Protein AF-A0A450Y8L3-F1 (afdb_monomer_lite)

Organism: NCBI:txid2126335

Sequence (41 aa):
MDNESILNNWLTKPKGKNQEMARPTPPINLSPEQDEMLHKI

Radius of gyration: 19.8 Å; chains: 1; bounding box: 33×16×52 Å

pLDDT: mean 75.3, std 10.47, range [57.5, 93.44]

Foldseek 3Di:
DCPVVVVCVVVPDDPPPPPPVPDPDPDDDDDPVRVCVVPVD

Structure (mmCIF, N/CA/C/O backbone):
data_AF-A0A450Y8L3-F1
#
_entry.id   AF-A0A450Y8L3-F1
#
loop_
_atom_site.group_PDB
_atom_site.id
_atom_site.type_symbol
_atom_site.label_atom_id
_atom_site.label_alt_id
_atom_site.label_comp_id
_atom_site.label_asym_id
_atom_site.label_entity_id
_atom_site.label_seq_id
_atom_site.pdbx_PDB_ins_code
_atom_site.Cartn_x
_atom_site.Cartn_y
_atom_site.Cartn_z
_atom_site.occupancy
_atom_site.B_iso_or_equiv
_atom_site.auth_seq_id
_atom_site.auth_comp_id
_atom_site.auth_asym_id
_atom_site.auth_atom_id
_atom_site.pdbx_PDB_model_num
ATOM 1 N N . MET A 1 1 ? 1.499 5.562 -39.272 1.00 57.50 1 MET A N 1
ATOM 2 C CA . MET A 1 1 ? 1.584 4.130 -38.898 1.00 57.50 1 MET A CA 1
ATOM 3 C C . MET A 1 1 ? 2.7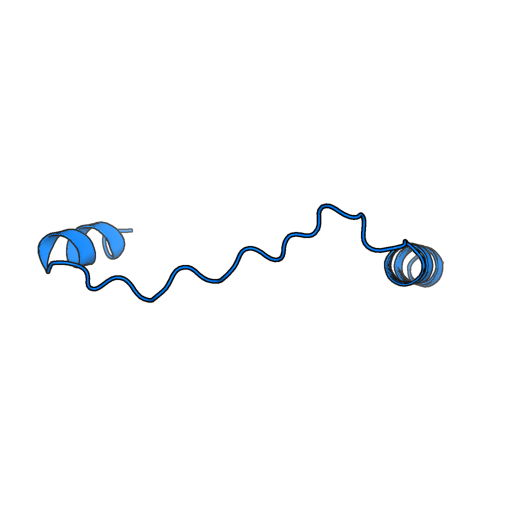01 4.019 -37.874 1.00 57.50 1 MET A C 1
ATOM 5 O O . MET A 1 1 ? 3.811 3.652 -38.224 1.00 57.50 1 MET A O 1
ATOM 9 N N . ASP A 1 2 ? 2.438 4.406 -36.625 1.00 61.56 2 ASP A N 1
ATOM 10 C CA . ASP A 1 2 ? 3.530 4.722 -35.683 1.00 61.56 2 ASP A CA 1
ATOM 11 C C . ASP A 1 2 ? 3.423 3.952 -34.358 1.00 61.56 2 ASP A C 1
ATOM 13 O O . ASP A 1 2 ? 4.312 4.029 -33.515 1.00 61.56 2 ASP A O 1
ATOM 17 N N . ASN A 1 3 ? 2.371 3.143 -34.188 1.00 67.44 3 ASN A N 1
ATOM 18 C CA . ASN A 1 3 ? 2.165 2.345 -32.977 1.00 67.44 3 ASN A CA 1
ATOM 19 C C . ASN A 1 3 ? 3.163 1.187 -32.853 1.00 67.44 3 ASN A C 1
ATOM 21 O O . ASN A 1 3 ? 3.651 0.923 -31.757 1.00 67.44 3 ASN A O 1
ATOM 25 N N . GLU A 1 4 ? 3.504 0.519 -33.958 1.00 69.19 4 GLU A N 1
ATOM 26 C CA . GLU A 1 4 ? 4.473 -0.585 -33.939 1.00 69.19 4 GLU A CA 1
ATOM 27 C C . GLU A 1 4 ? 5.890 -0.096 -33.628 1.00 69.19 4 GLU A C 1
ATOM 29 O O . GLU A 1 4 ? 6.608 -0.731 -32.862 1.00 69.19 4 GLU A O 1
ATOM 34 N N . SER A 1 5 ? 6.286 1.064 -34.159 1.00 71.38 5 SER A N 1
ATOM 35 C CA . SER A 1 5 ? 7.586 1.686 -33.873 1.00 71.38 5 SER A CA 1
ATOM 36 C C . SER A 1 5 ? 7.721 2.051 -32.391 1.00 71.38 5 SER A C 1
ATOM 38 O O . SER A 1 5 ? 8.727 1.736 -31.751 1.00 71.38 5 SER A O 1
ATOM 40 N N . ILE A 1 6 ? 6.666 2.637 -31.811 1.00 69.25 6 ILE A N 1
ATOM 41 C CA . ILE A 1 6 ? 6.616 2.966 -30.386 1.00 69.25 6 ILE A CA 1
ATOM 42 C C . ILE A 1 6 ? 6.711 1.687 -29.550 1.00 69.25 6 ILE A C 1
ATOM 44 O O . ILE A 1 6 ? 7.594 1.595 -28.700 1.00 69.25 6 ILE A O 1
ATOM 48 N N . LEU A 1 7 ? 5.871 0.679 -29.814 1.00 67.31 7 LEU A N 1
ATOM 49 C CA . LEU A 1 7 ? 5.889 -0.594 -29.083 1.00 67.31 7 LEU A CA 1
ATOM 50 C C . LEU A 1 7 ? 7.258 -1.282 -29.152 1.00 67.31 7 LEU A C 1
ATOM 52 O O . LEU A 1 7 ? 7.791 -1.685 -28.119 1.00 67.31 7 LEU A O 1
ATOM 56 N N . ASN A 1 8 ? 7.879 -1.333 -30.331 1.00 71.00 8 ASN A N 1
ATOM 57 C CA . ASN A 1 8 ? 9.213 -1.905 -30.498 1.00 71.00 8 ASN A CA 1
ATOM 58 C C . ASN A 1 8 ? 10.282 -1.127 -29.715 1.00 71.00 8 ASN A C 1
ATOM 60 O O . ASN A 1 8 ? 11.164 -1.737 -29.115 1.00 71.00 8 ASN A O 1
ATOM 64 N N . ASN A 1 9 ? 10.183 0.201 -29.629 1.00 70.56 9 ASN A N 1
ATOM 65 C CA . ASN A 1 9 ? 11.090 1.029 -28.831 1.00 70.56 9 ASN A CA 1
ATOM 66 C C . ASN A 1 9 ? 10.906 0.827 -27.312 1.00 70.56 9 ASN A C 1
ATOM 68 O O . ASN A 1 9 ? 11.857 0.983 -26.552 1.00 70.56 9 ASN A O 1
ATOM 72 N N . TRP A 1 10 ? 9.707 0.466 -26.845 1.00 67.00 10 TRP A N 1
ATOM 73 C CA . TRP A 1 10 ? 9.472 0.116 -25.437 1.00 67.00 10 TRP A CA 1
ATOM 74 C C . TRP A 1 10 ? 9.921 -1.311 -25.101 1.00 67.00 10 TRP A C 1
ATOM 76 O O . TRP A 1 10 ? 10.447 -1.526 -24.011 1.00 67.00 10 TRP A O 1
ATOM 86 N N . LEU A 1 11 ? 9.760 -2.266 -26.026 1.00 70.56 11 LEU A N 1
ATOM 87 C CA . LEU A 1 11 ? 10.192 -3.657 -25.835 1.00 70.56 11 LEU A CA 1
ATOM 88 C C . LEU A 1 11 ? 11.713 -3.843 -25.927 1.00 70.56 11 LEU A 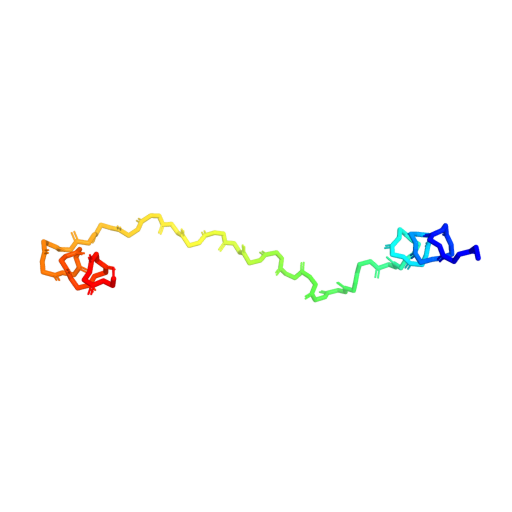C 1
ATOM 90 O O . LEU A 1 11 ? 12.263 -4.683 -25.221 1.00 70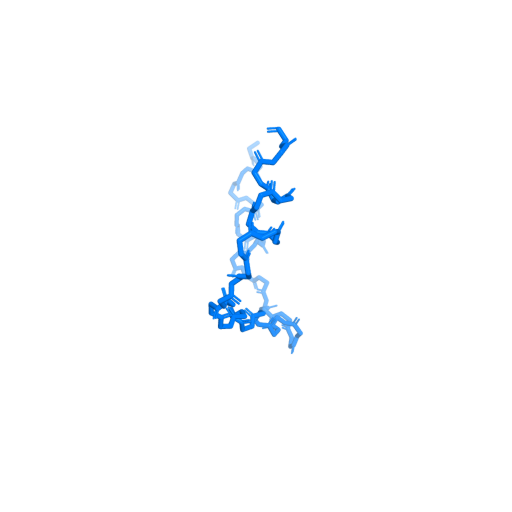.56 11 LEU A O 1
ATOM 94 N N . THR A 1 12 ? 12.393 -3.095 -26.798 1.00 67.69 12 THR A N 1
ATOM 95 C CA . THR A 1 12 ? 13.832 -3.286 -27.072 1.00 67.69 12 THR A CA 1
ATOM 96 C C . THR A 1 12 ? 14.751 -2.431 -26.202 1.00 67.69 12 THR A C 1
ATOM 98 O O . THR A 1 12 ? 15.962 -2.659 -26.185 1.00 67.69 12 THR A O 1
ATOM 101 N N . LYS A 1 13 ? 14.211 -1.468 -25.441 1.00 69.88 13 LYS A N 1
ATOM 102 C CA . LYS A 1 13 ? 15.012 -0.702 -24.483 1.00 69.88 13 LYS A CA 1
ATOM 103 C C . LYS A 1 13 ? 15.452 -1.612 -23.335 1.00 69.88 13 LYS A C 1
ATOM 105 O O . LYS A 1 13 ? 14.595 -2.156 -22.636 1.00 69.88 13 LYS A O 1
ATOM 110 N N . PRO A 1 14 ? 16.765 -1.748 -23.072 1.00 65.38 14 PRO A N 1
ATOM 111 C CA . PRO A 1 14 ? 17.219 -2.444 -21.880 1.00 65.38 14 PRO A CA 1
ATOM 112 C C . PRO A 1 14 ? 16.648 -1.720 -20.661 1.00 65.38 14 PRO A C 1
ATOM 114 O O . PRO A 1 14 ? 16.807 -0.503 -20.525 1.00 65.38 14 PRO A O 1
ATOM 117 N N . LYS A 1 15 ? 15.952 -2.455 -19.783 1.00 65.56 15 LYS A N 1
ATOM 118 C CA . LYS A 1 15 ? 15.475 -1.910 -18.511 1.00 65.56 15 LYS A CA 1
ATOM 119 C C . LYS A 1 15 ? 16.683 -1.347 -17.776 1.00 65.56 15 LYS A C 1
ATOM 121 O O . LYS A 1 15 ? 17.600 -2.085 -17.423 1.00 65.56 15 LYS A O 1
ATOM 126 N N . GLY A 1 16 ? 16.730 -0.020 -17.652 1.00 63.22 16 GLY A N 1
ATOM 127 C CA . GLY A 1 16 ? 17.846 0.663 -17.014 1.00 63.22 16 GLY A CA 1
ATOM 128 C C . GLY A 1 16 ? 18.083 0.079 -15.623 1.00 63.22 16 GLY A C 1
ATOM 129 O O . GLY A 1 16 ? 17.134 -0.306 -14.943 1.00 63.22 16 GLY A O 1
ATOM 130 N N . LYS A 1 17 ? 19.347 0.048 -15.189 1.00 61.28 17 LYS A N 1
ATOM 131 C CA . LYS A 1 17 ? 19.802 -0.500 -13.894 1.00 61.28 17 LYS A CA 1
ATOM 132 C C . LYS A 1 17 ? 19.133 0.127 -12.648 1.00 61.28 17 LYS A C 1
ATOM 134 O O . LYS A 1 17 ? 19.426 -0.299 -11.544 1.00 61.28 17 LYS A O 1
ATOM 139 N N . ASN A 1 18 ? 18.237 1.100 -12.835 1.00 62.44 18 ASN A N 1
ATOM 140 C CA . ASN A 1 18 ? 17.476 1.813 -11.808 1.00 62.44 18 ASN A CA 1
ATOM 141 C C . ASN A 1 18 ? 15.952 1.613 -11.935 1.00 62.44 18 ASN A C 1
ATOM 143 O O . ASN A 1 18 ? 15.183 2.455 -11.487 1.00 62.44 18 ASN A O 1
ATOM 147 N N . GLN A 1 19 ? 15.478 0.524 -12.548 1.00 63.53 19 GLN A N 1
ATOM 148 C CA . GLN A 1 19 ? 14.133 0.025 -12.238 1.00 63.53 19 GLN A CA 1
ATOM 149 C C . GLN A 1 19 ? 14.218 -0.843 -10.983 1.00 63.53 19 GLN A C 1
ATOM 151 O O . GLN A 1 19 ? 13.969 -2.046 -11.033 1.00 63.53 19 GLN A O 1
ATOM 156 N N . GLU A 1 20 ? 14.613 -0.239 -9.859 1.00 70.00 20 GLU A N 1
ATOM 157 C CA . GLU A 1 20 ? 14.300 -0.820 -8.561 1.00 70.00 20 GLU A CA 1
ATOM 158 C C . GLU A 1 20 ? 12.773 -0.838 -8.505 1.00 70.00 20 GLU A C 1
ATOM 160 O O . GLU A 1 20 ? 12.126 0.197 -8.352 1.00 70.00 20 GLU A O 1
ATOM 165 N N . MET A 1 21 ? 12.180 -1.996 -8.815 1.00 70.38 21 MET A N 1
ATOM 166 C CA . MET A 1 21 ? 10.745 -2.186 -8.672 1.00 70.38 21 MET A CA 1
ATOM 167 C C . MET A 1 21 ? 10.450 -1.847 -7.222 1.00 70.38 21 MET A C 1
ATOM 169 O O . MET A 1 21 ? 10.930 -2.557 -6.337 1.00 70.38 21 MET A O 1
ATOM 173 N N . ALA A 1 22 ? 9.752 -0.730 -6.993 1.00 71.94 22 ALA A N 1
ATOM 174 C CA . ALA A 1 22 ? 9.413 -0.287 -5.654 1.00 71.94 22 ALA A CA 1
ATOM 175 C C . ALA A 1 22 ? 8.774 -1.479 -4.950 1.00 71.94 22 ALA A C 1
ATOM 177 O O . ALA A 1 22 ? 7.719 -1.970 -5.362 1.00 71.94 22 ALA A O 1
ATOM 178 N N . ARG A 1 23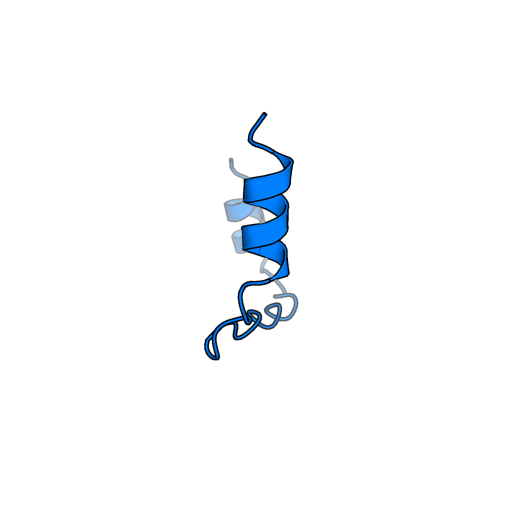 ? 9.483 -2.019 -3.958 1.00 77.12 23 ARG A N 1
ATOM 179 C CA . ARG A 1 23 ? 8.974 -3.148 -3.199 1.00 77.12 23 ARG A CA 1
ATOM 180 C C . ARG A 1 23 ? 7.657 -2.672 -2.588 1.00 77.12 23 ARG A C 1
ATOM 182 O O . ARG A 1 23 ? 7.670 -1.613 -1.957 1.00 77.12 23 ARG A O 1
ATOM 189 N N . PRO A 1 24 ? 6.541 -3.397 -2.781 1.00 77.50 24 PRO A N 1
ATOM 190 C CA . PRO A 1 24 ? 5.278 -2.985 -2.198 1.00 77.50 24 PRO A CA 1
ATOM 191 C C . PRO A 1 24 ? 5.492 -2.807 -0.699 1.00 77.50 24 PRO A C 1
ATOM 193 O O . PRO A 1 24 ? 6.034 -3.695 -0.026 1.00 77.50 24 PRO A O 1
ATOM 196 N N . THR A 1 25 ? 5.146 -1.623 -0.198 1.00 77.56 25 THR A N 1
ATOM 197 C CA . THR A 1 25 ? 5.162 -1.360 1.235 1.00 77.56 25 THR A CA 1
ATOM 198 C C . THR A 1 25 ? 4.248 -2.401 1.882 1.00 77.56 25 THR A C 1
ATOM 200 O O . THR A 1 25 ? 3.147 -2.627 1.371 1.00 77.56 25 THR A O 1
ATOM 203 N N . PRO A 1 26 ? 4.694 -3.103 2.937 1.00 83.31 26 PRO A N 1
ATOM 204 C CA . PRO A 1 26 ? 3.833 -4.057 3.621 1.00 83.31 26 PRO A CA 1
ATOM 205 C C . PRO A 1 26 ? 2.542 -3.363 4.082 1.00 83.31 26 PRO A C 1
ATOM 207 O O . PRO A 1 26 ? 2.568 -2.155 4.339 1.00 83.31 26 PRO A O 1
ATOM 210 N N . PRO A 1 27 ? 1.423 -4.103 4.185 1.00 83.12 27 PRO A N 1
ATOM 211 C CA . PRO A 1 27 ? 0.165 -3.528 4.635 1.00 83.12 27 PRO A CA 1
ATOM 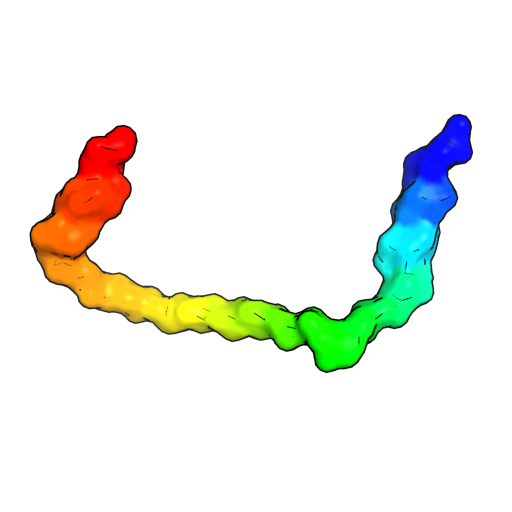212 C C . PRO A 1 27 ? 0.362 -2.885 6.010 1.00 83.12 27 PRO A C 1
ATOM 214 O O . PRO A 1 27 ? 0.850 -3.519 6.947 1.00 83.12 27 PRO A O 1
ATOM 217 N N . ILE A 1 28 ? 0.022 -1.602 6.099 1.00 83.06 28 ILE A N 1
ATOM 218 C CA . ILE A 1 28 ? 0.038 -0.851 7.350 1.00 83.06 28 ILE A CA 1
ATOM 219 C C . ILE A 1 28 ? -1.296 -1.100 8.050 1.00 83.06 28 ILE A C 1
ATOM 221 O O . ILE A 1 28 ? -2.355 -0.922 7.452 1.00 83.06 28 ILE A O 1
ATOM 225 N N . ASN A 1 29 ? -1.240 -1.484 9.325 1.00 87.06 29 ASN A N 1
ATOM 226 C CA . ASN A 1 29 ? -2.410 -1.429 10.194 1.00 87.06 29 ASN A CA 1
ATOM 227 C C . ASN A 1 29 ? -2.637 0.033 10.570 1.00 87.06 29 ASN A C 1
ATOM 229 O O . ASN A 1 29 ? -1.832 0.618 11.295 1.00 87.06 29 ASN A O 1
ATOM 233 N N . LEU A 1 30 ? -3.701 0.619 10.040 1.00 85.88 30 LEU A N 1
ATOM 234 C CA . LEU A 1 30 ? -4.091 1.988 10.345 1.00 85.88 30 LEU A CA 1
ATOM 235 C C . LEU A 1 30 ? -4.912 2.020 11.634 1.00 85.88 30 LEU A C 1
ATOM 237 O O . LEU A 1 30 ? -5.682 1.097 11.912 1.00 85.88 30 LEU A O 1
ATOM 241 N N . SER A 1 31 ? -4.756 3.080 12.428 1.00 93.44 31 SER A N 1
ATOM 242 C CA . SER A 1 31 ? -5.706 3.359 13.506 1.00 93.44 31 SER A CA 1
ATOM 243 C C . SER A 1 31 ? -7.061 3.796 12.920 1.00 93.44 31 SER A C 1
ATOM 245 O O . SER A 1 31 ? -7.103 4.280 11.786 1.00 93.44 31 SER A O 1
ATOM 247 N N . PRO A 1 32 ? -8.166 3.692 13.682 1.00 91.88 32 PRO A N 1
ATOM 248 C CA . PRO A 1 32 ? -9.480 4.157 13.225 1.00 91.88 32 PRO A CA 1
ATOM 249 C C . PRO A 1 32 ? -9.487 5.618 12.748 1.00 91.88 32 PRO A C 1
ATOM 251 O O . PRO A 1 32 ? -10.128 5.941 11.757 1.00 91.88 32 PRO A O 1
ATOM 254 N N . GLU A 1 33 ? -8.717 6.488 13.405 1.00 92.81 33 GLU A N 1
ATOM 255 C CA . GLU A 1 33 ? -8.595 7.907 13.043 1.00 92.81 33 GLU A CA 1
ATOM 256 C C . GLU A 1 33 ? -7.826 8.109 11.724 1.00 92.81 33 GLU A C 1
ATOM 258 O O . GLU A 1 33 ? -8.177 8.964 10.913 1.00 92.81 33 GLU A O 1
ATOM 263 N N . GLN A 1 34 ? -6.797 7.291 11.470 1.00 88.75 34 GLN A N 1
ATOM 264 C CA . GLN A 1 34 ? -6.046 7.326 10.211 1.00 88.75 34 GLN A CA 1
ATOM 265 C C . GLN A 1 34 ? -6.869 6.795 9.035 1.00 88.75 34 GLN A C 1
ATOM 267 O O . GLN A 1 34 ? -6.767 7.325 7.929 1.00 88.75 34 GLN A O 1
ATOM 272 N N . ASP A 1 35 ? -7.676 5.762 9.273 1.00 89.88 35 ASP A N 1
ATOM 273 C CA . ASP A 1 35 ? -8.599 5.213 8.280 1.00 89.88 35 ASP A CA 1
ATOM 274 C C . ASP A 1 35 ? -9.676 6.249 7.916 1.00 89.88 35 ASP A C 1
ATOM 276 O O . ASP A 1 35 ? -9.874 6.554 6.741 1.00 89.88 35 ASP A O 1
ATOM 280 N N . GLU A 1 36 ? -10.274 6.909 8.913 1.00 91.62 36 GLU A N 1
ATOM 281 C CA . GLU A 1 36 ? -11.268 7.966 8.698 1.00 91.62 36 GLU A CA 1
ATOM 282 C C . GLU A 1 36 ? -10.713 9.146 7.879 1.00 91.62 36 GLU A C 1
ATOM 284 O O . GLU A 1 36 ? -11.400 9.663 6.999 1.00 91.62 36 GLU A O 1
ATOM 289 N N . MET A 1 37 ? -9.455 9.550 8.101 1.00 89.50 37 MET A N 1
ATOM 290 C CA . MET A 1 37 ? -8.804 10.598 7.303 1.00 89.50 37 MET A CA 1
ATOM 291 C C . MET A 1 37 ? -8.607 10.211 5.830 1.00 89.50 37 MET A C 1
ATOM 293 O O . MET A 1 37 ? -8.693 11.084 4.966 1.00 89.50 37 MET A O 1
ATOM 297 N N . LEU A 1 38 ? -8.335 8.936 5.532 1.00 87.69 38 LEU A N 1
ATOM 298 C CA . LEU A 1 38 ? -8.141 8.456 4.158 1.00 87.69 38 LEU A CA 1
ATOM 299 C C . LEU A 1 38 ? -9.453 8.395 3.374 1.00 87.69 38 LEU A C 1
ATOM 301 O O . LEU A 1 38 ? -9.462 8.705 2.184 1.00 87.69 38 LEU A O 1
ATOM 305 N N . HIS A 1 39 ? -10.552 8.026 4.035 1.00 86.50 39 HIS A N 1
ATOM 306 C CA . HIS A 1 39 ? -11.865 7.859 3.397 1.00 86.50 39 HIS A CA 1
ATOM 307 C C . HIS A 1 39 ? -12.685 9.155 3.312 1.00 86.50 39 HIS A C 1
ATOM 309 O O . HIS A 1 39 ? -13.843 9.124 2.906 1.00 86.50 39 HIS A O 1
ATOM 315 N N . LYS A 1 40 ? -12.111 10.303 3.688 1.00 81.56 40 LYS A N 1
ATOM 316 C CA . LYS A 1 40 ? -12.799 11.607 3.741 1.00 81.56 40 LYS A CA 1
ATOM 317 C C . LYS A 1 40 ? -12.771 12.407 2.421 1.00 81.56 40 LYS A C 1
ATOM 319 O O . LYS A 1 40 ? -13.001 13.615 2.449 1.00 81.56 40 LYS A O 1
ATOM 324 N N . ILE A 1 41 ? -12.464 11.773 1.286 1.00 64.81 41 ILE A N 1
ATOM 325 C CA . ILE A 1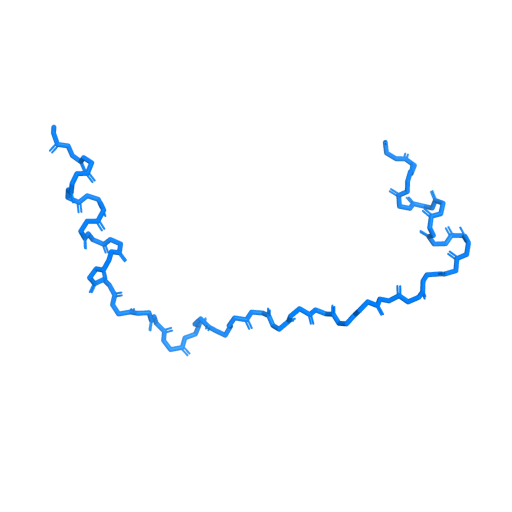 41 ? -12.365 12.406 -0.050 1.00 64.81 41 ILE A CA 1
ATOM 326 C C . ILE A 1 41 ? -13.637 12.180 -0.867 1.00 64.81 41 ILE A C 1
ATOM 328 O O . ILE A 1 41 ? -14.121 11.029 -0.893 1.00 64.81 41 ILE A O 1
#

Secondary structure (DSSP, 8-state):
--HHHHHHHHHHS---TT----PPPPPP---HHHHHHHT--